Protein AF-A0A379UQ55-F1 (afdb_monomer)

Radius of gyration: 21.62 Å; Cα contacts (8 Å, |Δi|>4): 223; chains: 1; bounding box: 55×28×56 Å

Nearest PDB structures (foldseek):
  8po6-assembly1_A  TM=9.048E-01  e=8.540E-20  Escherichia coli K-12
  6zww-assembly2_C  TM=9.070E-01  e=7.073E-20  Escherichia coli
  6zww-assembly3_E  TM=9.082E-01  e=1.815E-19  Escherichia coli
  6zww-assembly4_G  TM=9.175E-01  e=3.856E-19  Escherichia coli
  6zww-assembly1_A  TM=9.196E-01  e=4.373E-19  Escherichia coli

Structure (mmCIF, N/CA/C/O backbone):
data_AF-A0A379UQ55-F1
#
_entry.id   AF-A0A379UQ55-F1
#
loop_
_atom_site.group_PDB
_atom_site.id
_atom_site.type_symbol
_atom_site.label_atom_id
_atom_site.label_alt_id
_atom_site.label_comp_id
_atom_site.label_asym_id
_atom_site.label_entity_id
_atom_site.label_seq_id
_atom_site.pdbx_PDB_ins_code
_atom_site.Cartn_x
_atom_site.Cartn_y
_atom_site.Cartn_z
_atom_site.occupancy
_atom_site.B_iso_or_equiv
_atom_site.auth_seq_id
_atom_site.auth_comp_id
_atom_site.auth_asym_id
_atom_site.auth_atom_id
_atom_site.pdbx_PDB_model_num
ATOM 1 N N . MET A 1 1 ? 4.746 2.603 -10.588 1.00 82.81 1 MET A N 1
ATOM 2 C CA . MET A 1 1 ? 3.707 3.642 -10.755 1.00 82.81 1 MET A CA 1
ATOM 3 C C . MET A 1 1 ? 4.287 4.799 -11.550 1.00 82.81 1 MET A C 1
ATOM 5 O O . MET A 1 1 ? 5.374 5.247 -11.205 1.00 82.81 1 MET A O 1
ATOM 9 N N . LYS A 1 2 ? 3.623 5.221 -12.628 1.00 86.25 2 LYS A N 1
ATOM 10 C CA . LYS A 1 2 ? 4.070 6.346 -13.457 1.00 86.25 2 LYS A CA 1
ATOM 11 C C . LYS A 1 2 ? 3.927 7.658 -12.684 1.00 86.25 2 LYS A C 1
ATOM 13 O O . LYS A 1 2 ? 2.904 7.868 -12.032 1.00 86.25 2 LYS A O 1
ATOM 18 N N . ASP A 1 3 ? 4.941 8.505 -12.769 1.00 86.06 3 ASP A N 1
ATOM 19 C CA . ASP A 1 3 ? 4.892 9.885 -12.301 1.00 86.06 3 ASP A CA 1
ATOM 20 C C . ASP A 1 3 ? 3.930 10.704 -13.188 1.00 86.06 3 ASP A C 1
ATOM 22 O O . ASP A 1 3 ? 3.811 10.445 -14.389 1.00 86.06 3 ASP A O 1
ATOM 26 N N . ALA A 1 4 ? 3.197 11.651 -12.602 1.00 78.25 4 ALA A N 1
ATOM 27 C CA . ALA A 1 4 ? 2.201 12.436 -13.335 1.00 78.25 4 ALA A CA 1
ATOM 28 C C . ALA A 1 4 ? 2.869 13.420 -14.308 1.00 78.25 4 ALA A C 1
ATOM 30 O O . ALA A 1 4 ? 2.388 13.602 -15.427 1.00 78.25 4 ALA A O 1
ATOM 31 N N . ASP A 1 5 ? 4.022 13.962 -13.911 1.00 74.75 5 ASP A N 1
ATOM 32 C CA . ASP A 1 5 ? 4.679 15.072 -14.607 1.00 74.75 5 ASP A CA 1
ATOM 33 C C . ASP A 1 5 ? 5.846 14.615 -15.496 1.00 74.75 5 ASP A C 1
ATOM 35 O O . ASP A 1 5 ? 6.442 15.408 -16.227 1.00 74.75 5 ASP A O 1
ATOM 39 N N . LYS A 1 6 ? 6.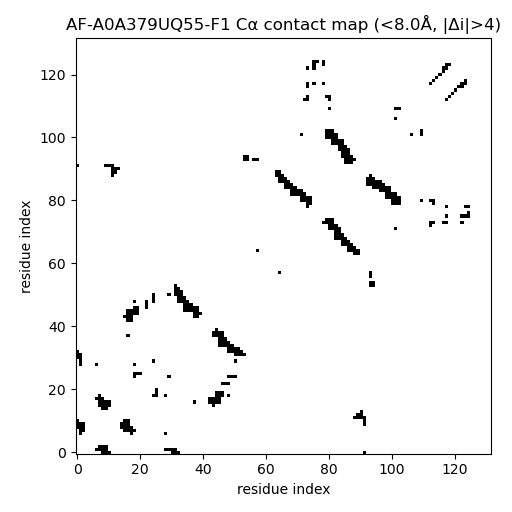204 13.324 -15.445 1.00 76.25 6 LYS A N 1
ATOM 40 C CA . LYS A 1 6 ? 7.380 12.767 -16.130 1.00 76.25 6 LYS A CA 1
ATOM 41 C C . LYS A 1 6 ? 7.060 11.457 -16.843 1.00 76.25 6 LYS A C 1
ATOM 43 O O . LYS A 1 6 ? 6.194 10.685 -16.444 1.00 76.25 6 LYS A O 1
ATOM 48 N N . GLN A 1 7 ? 7.832 11.142 -17.884 1.00 81.25 7 GLN A N 1
ATOM 49 C CA . GLN A 1 7 ? 7.843 9.808 -18.511 1.00 81.25 7 GLN A CA 1
ATOM 50 C C . GLN A 1 7 ? 8.677 8.807 -17.690 1.00 81.25 7 GLN A C 1
ATOM 52 O O . GLN A 1 7 ? 9.456 8.029 -18.232 1.00 81.25 7 GLN A O 1
ATOM 57 N N . GLU A 1 8 ? 8.534 8.858 -16.369 1.00 91.62 8 GLU A N 1
ATOM 58 C CA . GLU A 1 8 ? 9.323 8.100 -15.406 1.00 91.62 8 GLU A CA 1
ATOM 59 C C . GLU A 1 8 ? 8.400 7.324 -14.467 1.00 91.62 8 GLU A C 1
ATOM 61 O O . GLU A 1 8 ? 7.274 7.730 -14.179 1.00 91.62 8 GLU A O 1
ATOM 66 N N . TYR A 1 9 ? 8.876 6.179 -14.003 1.00 95.56 9 TYR A N 1
ATOM 67 C CA . TYR A 1 9 ? 8.188 5.289 -13.089 1.00 95.56 9 TYR A CA 1
ATOM 68 C C . TYR A 1 9 ? 8.942 5.213 -11.773 1.00 95.56 9 TYR A C 1
ATOM 70 O O . TYR A 1 9 ? 10.161 5.067 -11.754 1.00 95.56 9 TYR A O 1
ATOM 78 N N . THR A 1 10 ? 8.191 5.208 -10.677 1.00 95.50 10 THR A N 1
ATOM 79 C CA . THR A 1 10 ? 8.676 4.750 -9.376 1.00 95.50 10 THR A CA 1
ATOM 80 C C . THR A 1 10 ? 8.392 3.256 -9.246 1.00 95.50 10 THR A C 1
ATOM 82 O O . THR A 1 10 ? 7.236 2.818 -9.337 1.00 95.50 10 THR A O 1
ATOM 85 N N . GLY A 1 11 ? 9.453 2.475 -9.083 1.00 93.75 11 GLY A N 1
ATOM 86 C CA . GLY A 1 11 ? 9.453 1.035 -8.860 1.00 93.75 11 GLY A CA 1
ATOM 87 C C . GLY A 1 11 ? 9.676 0.658 -7.396 1.00 93.75 11 GLY A C 1
ATOM 88 O O . GLY A 1 11 ? 9.682 1.504 -6.500 1.00 93.75 11 GLY A O 1
ATOM 89 N N . ALA A 1 12 ? 9.865 -0.640 -7.161 1.00 91.88 12 ALA A N 1
ATOM 90 C CA . ALA A 1 12 ? 10.216 -1.167 -5.848 1.00 91.88 12 ALA A CA 1
ATOM 91 C C . ALA A 1 12 ? 11.483 -0.487 -5.302 1.00 91.88 12 ALA A C 1
ATOM 93 O O . ALA A 1 12 ? 12.404 -0.183 -6.061 1.00 91.88 12 ALA A O 1
ATOM 94 N N . ARG A 1 13 ? 11.533 -0.269 -3.980 1.00 87.56 13 ARG A N 1
ATOM 95 C CA . ARG A 1 13 ? 12.688 0.350 -3.298 1.00 87.56 13 ARG A CA 1
ATOM 96 C C . ARG A 1 13 ? 13.052 1.737 -3.859 1.00 87.56 13 ARG A C 1
ATOM 98 O O . ARG A 1 13 ? 14.221 2.100 -3.889 1.00 87.56 13 ARG A O 1
ATOM 105 N N . ASN A 1 14 ? 12.050 2.502 -4.298 1.00 89.44 14 ASN A N 1
ATOM 106 C CA . ASN A 1 14 ? 12.196 3.844 -4.877 1.00 89.44 14 ASN A CA 1
ATOM 107 C C . ASN A 1 14 ? 13.040 3.918 -6.164 1.00 89.44 14 ASN A C 1
ATOM 109 O O . ASN A 1 14 ? 13.486 5.005 -6.530 1.00 89.44 14 ASN A O 1
ATOM 113 N N . ALA A 1 15 ? 13.229 2.806 -6.883 1.00 93.25 15 ALA A N 1
ATOM 114 C CA . ALA A 1 15 ? 13.902 2.832 -8.180 1.00 93.25 15 ALA A CA 1
ATOM 115 C C . ALA A 1 15 ? 13.156 3.755 -9.158 1.00 93.25 15 ALA A C 1
ATOM 117 O O . ALA A 1 15 ? 11.934 3.665 -9.290 1.00 93.25 15 ALA A O 1
ATOM 118 N N . ARG A 1 16 ? 13.885 4.625 -9.856 1.00 95.12 16 ARG A N 1
ATOM 119 C CA . ARG A 1 16 ? 13.343 5.541 -10.866 1.00 95.12 16 ARG A CA 1
ATOM 120 C C . ARG A 1 16 ? 13.771 5.062 -12.249 1.00 95.12 16 ARG A C 1
ATOM 122 O O . ARG A 1 16 ? 14.964 4.957 -12.508 1.00 95.12 16 ARG A O 1
ATOM 129 N N . PHE A 1 17 ? 12.819 4.700 -13.106 1.00 95.69 17 PHE A N 1
ATOM 130 C CA . PHE A 1 17 ? 13.120 4.116 -14.418 1.00 95.69 17 PHE A CA 1
ATOM 131 C C . PHE A 1 17 ? 12.159 4.590 -15.507 1.00 95.69 17 PHE A C 1
ATOM 133 O O . PHE A 1 17 ? 11.037 5.007 -15.238 1.00 95.69 17 PHE A O 1
ATOM 140 N N . SER A 1 18 ? 12.578 4.491 -16.765 1.00 95.75 18 SER A N 1
ATOM 141 C CA . SER A 1 18 ? 11.713 4.696 -17.936 1.00 95.75 18 SER A CA 1
ATOM 142 C C . SER A 1 18 ? 11.450 3.364 -18.644 1.00 95.75 18 SER A C 1
ATOM 144 O O . SER A 1 18 ? 12.279 2.457 -18.587 1.00 95.75 18 SER A O 1
ATOM 146 N N . ILE A 1 19 ? 10.314 3.216 -19.332 1.00 95.75 19 ILE A N 1
ATOM 147 C CA . ILE A 1 19 ? 10.082 2.038 -20.188 1.00 95.75 19 ILE A CA 1
ATOM 148 C C . ILE A 1 19 ? 11.049 2.096 -21.377 1.00 95.75 19 ILE A C 1
ATOM 150 O O . ILE A 1 19 ? 11.213 3.152 -21.982 1.00 95.75 19 ILE A O 1
ATOM 154 N N . PHE A 1 20 ? 11.680 0.971 -21.719 1.00 95.19 20 PHE A N 1
ATOM 155 C CA . PHE A 1 20 ? 12.599 0.889 -22.856 1.00 95.19 20 PHE A CA 1
ATOM 156 C C . PHE A 1 20 ? 11.933 1.333 -24.180 1.00 95.19 20 PHE A C 1
ATOM 158 O O . PHE A 1 20 ? 10.818 0.879 -24.456 1.00 95.19 20 PHE A O 1
ATOM 165 N N . PRO A 1 21 ? 12.592 2.144 -25.040 1.00 93.88 21 P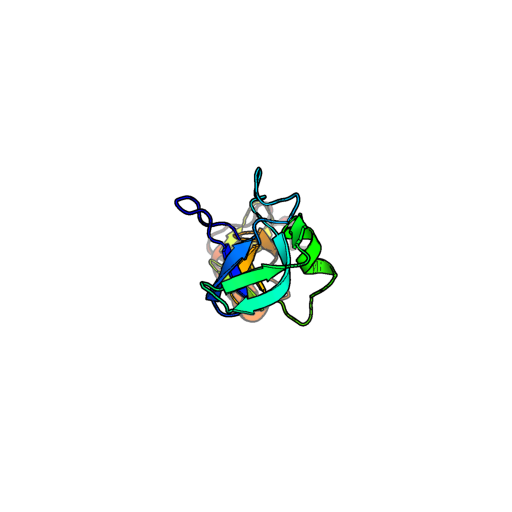RO A N 1
ATOM 166 C CA . PRO A 1 21 ? 11.975 2.689 -26.257 1.00 93.88 21 PRO A CA 1
ATOM 167 C C . PRO A 1 21 ? 11.456 1.645 -27.252 1.00 93.88 21 PRO A C 1
ATOM 169 O O . PRO A 1 21 ? 10.488 1.902 -27.962 1.00 93.88 21 PRO A O 1
ATOM 172 N N . GLY A 1 22 ? 12.067 0.455 -27.282 1.00 94.50 22 GLY A N 1
ATOM 173 C CA . GLY A 1 22 ? 11.617 -0.666 -28.116 1.00 94.50 22 GLY A CA 1
ATOM 174 C C . GLY A 1 22 ? 10.380 -1.407 -27.589 1.00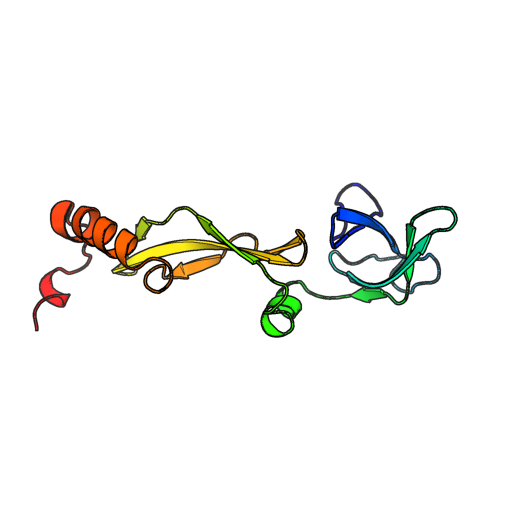 94.50 22 GLY A C 1
ATOM 175 O O . GLY A 1 22 ? 9.909 -2.333 -28.237 1.00 94.50 22 GLY A O 1
ATOM 176 N N . SER A 1 23 ? 9.853 -1.044 -26.416 1.00 95.31 23 SER A N 1
ATOM 177 C CA . SER A 1 23 ? 8.629 -1.637 -25.872 1.00 95.31 23 SER A CA 1
ATOM 178 C C . SER A 1 23 ? 7.383 -1.105 -26.580 1.00 95.31 23 SER A C 1
ATOM 180 O O . SER A 1 23 ? 7.248 0.099 -26.807 1.00 95.31 23 SER A O 1
ATOM 182 N N . GLY A 1 24 ? 6.394 -1.974 -26.810 1.00 94.75 24 GLY A N 1
ATOM 183 C CA . GLY A 1 24 ? 5.069 -1.561 -27.287 1.00 94.75 24 GLY A CA 1
ATOM 184 C C . GLY A 1 24 ? 4.341 -0.597 -26.336 1.00 94.75 24 GLY A C 1
ATOM 185 O O . GLY A 1 24 ? 3.471 0.156 -26.768 1.00 94.75 24 GLY A O 1
ATOM 186 N N . LEU A 1 25 ? 4.732 -0.558 -25.057 1.00 94.25 25 LEU A N 1
ATOM 187 C CA . LEU A 1 25 ? 4.166 0.349 -24.054 1.00 94.25 25 LEU A CA 1
ATOM 188 C C . LEU A 1 25 ? 4.801 1.749 -24.069 1.00 94.25 25 LEU A C 1
ATOM 190 O O . LEU A 1 25 ? 4.298 2.644 -23.397 1.00 94.25 25 LEU A O 1
ATOM 194 N N . PHE A 1 26 ? 5.879 1.975 -24.828 1.00 93.25 26 PHE A N 1
ATOM 195 C CA . PHE A 1 26 ? 6.633 3.232 -24.777 1.00 93.25 26 PHE A CA 1
ATOM 196 C C . PHE A 1 26 ? 5.821 4.450 -25.238 1.00 93.25 26 PHE A C 1
ATOM 198 O O . PHE A 1 26 ? 5.873 5.507 -24.616 1.00 93.25 26 PHE A O 1
ATOM 205 N N . LYS A 1 27 ? 5.033 4.306 -26.313 1.00 90.81 27 LYS A N 1
ATOM 206 C CA . LYS A 1 27 ? 4.232 5.411 -26.876 1.00 90.81 27 LYS A CA 1
ATOM 207 C C . LYS A 1 27 ? 3.017 5.770 -26.017 1.00 90.81 27 LYS A C 1
ATOM 209 O O . LYS A 1 27 ? 2.605 6.926 -25.990 1.00 90.81 27 LYS A O 1
ATOM 214 N N . LYS A 1 28 ? 2.420 4.778 -25.352 1.00 91.69 28 LYS A N 1
ATOM 215 C CA . LYS A 1 28 ? 1.237 4.929 -24.489 1.00 91.69 28 LYS A CA 1
ATOM 216 C C . LYS A 1 28 ? 1.489 4.234 -23.144 1.00 91.69 28 LYS A C 1
ATOM 218 O O . LYS A 1 28 ? 0.934 3.162 -22.897 1.00 91.69 28 LYS A O 1
ATOM 223 N N . PRO A 1 29 ? 2.348 4.822 -22.294 1.00 92.25 29 PRO A N 1
ATOM 224 C CA . PRO A 1 29 ? 2.761 4.206 -21.042 1.00 92.25 29 PRO A CA 1
ATOM 225 C C . PRO A 1 29 ? 1.584 4.116 -20.058 1.00 92.25 29 PRO A C 1
ATOM 227 O O . PRO A 1 29 ? 0.948 5.140 -19.785 1.00 92.25 29 PRO A O 1
ATOM 230 N N . PRO A 1 30 ? 1.281 2.927 -19.503 1.00 94.50 30 PRO A N 1
ATOM 231 C CA . PRO A 1 30 ? 0.202 2.763 -18.534 1.00 94.50 30 PRO A CA 1
ATOM 232 C C . PRO A 1 30 ? 0.569 3.383 -17.180 1.00 94.50 30 PRO A C 1
ATOM 234 O O . PRO A 1 30 ? 1.745 3.551 -16.852 1.00 94.50 30 PRO A O 1
ATOM 237 N N . LYS A 1 31 ? -0.436 3.662 -16.342 1.00 94.06 31 LYS A N 1
ATOM 238 C CA . LYS A 1 31 ? -0.224 4.165 -14.971 1.00 94.06 31 LYS A CA 1
ATOM 239 C C . LYS A 1 31 ? 0.562 3.170 -14.106 1.00 94.06 31 LYS A C 1
ATOM 241 O O . LYS A 1 31 ? 1.432 3.566 -13.326 1.00 94.06 31 LYS A O 1
ATOM 246 N N . TRP A 1 32 ? 0.284 1.881 -14.277 1.00 95.25 32 TRP A N 1
ATOM 247 C CA . TRP A 1 32 ? 0.965 0.783 -13.606 1.00 95.25 32 TRP A CA 1
ATOM 248 C C . TRP A 1 32 ? 1.553 -0.189 -14.623 1.00 95.25 32 TRP A C 1
ATOM 250 O O . TRP A 1 32 ? 0.945 -0.514 -15.641 1.00 95.25 32 TRP A O 1
ATOM 260 N N . THR A 1 33 ? 2.776 -0.623 -14.344 1.00 95.94 33 THR A N 1
ATOM 261 C CA . THR A 1 33 ? 3.505 -1.586 -15.162 1.00 95.94 33 THR A CA 1
ATOM 262 C C . THR A 1 33 ? 4.330 -2.465 -14.239 1.00 95.94 33 THR A C 1
ATOM 264 O O . THR A 1 33 ? 4.850 -1.986 -13.227 1.00 95.94 33 THR A O 1
ATOM 267 N N . MET A 1 34 ? 4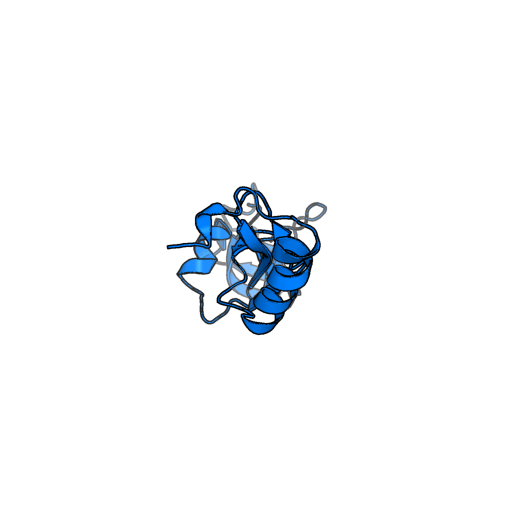.463 -3.731 -14.607 1.00 95.69 34 MET A N 1
ATOM 268 C CA . MET A 1 34 ? 5.517 -4.614 -14.124 1.00 95.69 34 MET A CA 1
ATOM 269 C C . MET A 1 34 ? 6.612 -4.670 -15.191 1.00 95.69 34 MET A C 1
ATOM 271 O O . MET A 1 34 ? 6.319 -4.535 -16.381 1.00 95.69 34 MET A O 1
ATOM 275 N N . VAL A 1 35 ? 7.864 -4.791 -14.761 1.00 96.62 35 VAL A N 1
ATOM 276 C CA . VAL A 1 35 ? 9.028 -5.004 -15.627 1.00 96.62 35 VAL A CA 1
ATOM 277 C C . VAL A 1 35 ? 9.810 -6.183 -15.071 1.00 96.62 35 VAL A C 1
ATOM 279 O O . VAL A 1 35 ? 9.948 -6.292 -13.852 1.00 96.62 35 VAL A O 1
ATOM 282 N N . ALA A 1 36 ? 10.293 -7.065 -15.944 1.00 96.25 36 ALA A N 1
ATOM 283 C CA . ALA A 1 36 ? 11.055 -8.233 -15.502 1.00 96.25 36 ALA A CA 1
ATOM 284 C C . ALA A 1 36 ? 12.495 -7.868 -15.115 1.00 96.25 36 ALA A C 1
ATOM 286 O O . ALA A 1 36 ? 13.082 -8.506 -14.246 1.00 96.25 36 ALA A O 1
ATOM 287 N N . GLU A 1 37 ? 13.058 -6.832 -15.742 1.00 95.38 37 GLU A N 1
ATOM 288 C CA . GLU A 1 37 ? 14.433 -6.402 -15.501 1.00 95.38 37 GLU A CA 1
ATOM 289 C C . GLU A 1 37 ? 14.585 -4.877 -15.568 1.00 95.38 37 GLU A C 1
ATOM 291 O O . GLU A 1 37 ? 13.883 -4.183 -16.314 1.00 95.38 37 GLU A O 1
ATOM 296 N N . LEU A 1 38 ? 15.539 -4.374 -14.781 1.00 96.62 38 LEU A N 1
ATOM 297 C CA . LEU A 1 38 ? 16.031 -3.002 -14.826 1.00 96.62 38 LEU A CA 1
ATOM 298 C C . LEU A 1 38 ? 17.470 -3.037 -15.347 1.00 96.62 38 LEU A C 1
ATOM 300 O O . LEU A 1 38 ? 18.319 -3.697 -14.754 1.00 96.62 38 LEU A O 1
ATOM 304 N N . VAL A 1 39 ? 17.733 -2.339 -16.450 1.00 96.88 39 VAL A N 1
ATOM 305 C CA . VAL A 1 39 ? 19.043 -2.303 -17.113 1.00 96.88 39 VAL A CA 1
ATOM 306 C C . VAL A 1 39 ? 19.535 -0.864 -17.175 1.00 96.88 39 VAL A C 1
ATOM 308 O O . VAL A 1 39 ? 18.841 0.012 -17.693 1.00 96.88 39 VAL A O 1
ATOM 311 N N . GLU A 1 40 ? 20.732 -0.617 -16.651 1.00 96.00 40 GLU A N 1
ATOM 312 C CA . GLU A 1 40 ? 21.357 0.704 -16.642 1.00 96.00 40 GLU A CA 1
ATOM 313 C C . GLU A 1 40 ? 22.311 0.862 -17.831 1.00 96.00 40 GLU A C 1
ATOM 315 O O . GLU A 1 40 ? 23.239 0.076 -18.009 1.00 96.00 40 GLU A O 1
ATOM 320 N N . THR A 1 41 ? 22.056 1.867 -18.673 1.00 93.38 41 THR A N 1
ATOM 321 C CA . THR A 1 41 ? 22.953 2.254 -19.775 1.00 93.38 41 THR A CA 1
ATOM 322 C C . THR A 1 41 ? 23.178 3.765 -19.767 1.00 93.38 41 THR A C 1
ATOM 324 O O . THR A 1 41 ? 24.048 4.258 -19.065 1.00 93.38 41 THR A O 1
ATOM 327 N N . SER A 1 42 ? 22.362 4.525 -20.501 1.00 90.56 42 SER A N 1
ATOM 328 C CA . SER A 1 42 ? 22.311 5.993 -20.443 1.00 90.56 42 SER A CA 1
ATOM 329 C C . SER A 1 42 ? 21.403 6.514 -19.325 1.00 90.56 42 SER A C 1
ATOM 331 O O . SER A 1 42 ? 21.533 7.650 -18.879 1.00 90.56 42 SER A O 1
ATOM 333 N N . ARG A 1 43 ? 20.442 5.687 -18.913 1.00 93.12 43 ARG A N 1
ATOM 334 C CA . ARG A 1 43 ? 19.577 5.825 -17.740 1.00 93.12 43 ARG A CA 1
ATOM 335 C C . ARG A 1 43 ? 19.052 4.439 -17.376 1.00 93.12 43 ARG A C 1
ATOM 337 O O . ARG A 1 43 ? 19.284 3.480 -18.117 1.00 93.12 43 ARG A O 1
ATOM 344 N N . LEU A 1 44 ? 18.318 4.341 -16.274 1.00 96.31 44 LEU A N 1
ATOM 345 C CA . LEU A 1 44 ? 17.690 3.090 -15.868 1.00 96.31 44 LEU A CA 1
ATOM 346 C C . LEU A 1 44 ? 16.459 2.788 -16.738 1.00 96.31 44 LEU A C 1
ATOM 348 O O . LEU A 1 44 ? 15.478 3.542 -16.753 1.00 96.31 44 LEU A O 1
ATOM 352 N N . TRP A 1 45 ? 16.512 1.671 -17.459 1.00 96.19 45 TRP A N 1
ATOM 353 C CA . TRP A 1 45 ? 15.458 1.216 -18.360 1.00 96.19 45 TRP A CA 1
ATOM 354 C C . TRP A 1 45 ? 14.762 -0.028 -17.820 1.00 96.19 45 TRP A C 1
ATOM 356 O O . TRP A 1 45 ? 15.409 -1.019 -17.498 1.00 96.19 45 TRP A O 1
ATOM 366 N N . GLY A 1 46 ? 13.431 -0.007 -17.795 1.00 96.94 46 GLY A N 1
ATOM 367 C CA . GLY A 1 46 ? 12.612 -1.193 -17.567 1.00 96.94 46 GLY A CA 1
ATOM 368 C C . GLY A 1 46 ? 12.359 -1.943 -18.873 1.00 96.94 46 GLY A C 1
ATOM 369 O O . GLY A 1 46 ? 11.796 -1.369 -19.815 1.00 96.94 46 GLY A O 1
ATOM 370 N N . ARG A 1 47 ? 12.757 -3.218 -18.937 1.00 95.94 47 ARG A N 1
ATOM 371 C CA . ARG A 1 47 ? 12.547 -4.094 -20.104 1.00 95.94 47 ARG A CA 1
ATOM 372 C C . ARG A 1 47 ? 11.580 -5.225 -19.764 1.00 95.94 47 ARG A C 1
ATOM 374 O O . ARG A 1 47 ? 11.330 -5.514 -18.596 1.00 95.94 47 ARG A O 1
ATOM 381 N N . ILE A 1 48 ? 11.010 -5.829 -20.812 1.00 96.50 48 ILE A N 1
ATOM 382 C CA . ILE A 1 48 ? 9.970 -6.866 -20.703 1.00 96.50 48 ILE A CA 1
ATOM 383 C C . ILE A 1 48 ? 8.814 -6.338 -19.832 1.00 96.50 48 ILE A C 1
ATOM 385 O O . ILE A 1 48 ? 8.547 -6.813 -18.731 1.00 96.50 48 ILE A O 1
ATOM 389 N N . ALA A 1 49 ? 8.203 -5.248 -20.302 1.00 96.62 49 ALA A N 1
ATOM 390 C CA . ALA A 1 49 ? 7.196 -4.507 -19.556 1.00 96.62 49 ALA A CA 1
ATOM 391 C C . ALA A 1 49 ? 5.780 -5.001 -19.881 1.00 96.62 49 ALA A C 1
ATOM 393 O O . ALA A 1 49 ? 5.432 -5.146 -21.053 1.00 96.62 49 ALA A O 1
ATOM 394 N N . ALA A 1 50 ? 4.952 -5.176 -18.853 1.00 96.94 50 ALA A N 1
ATOM 395 C CA . ALA A 1 50 ? 3.540 -5.521 -18.978 1.00 96.94 50 ALA A CA 1
ATOM 396 C C . ALA A 1 50 ? 2.667 -4.542 -18.185 1.00 96.94 50 ALA A C 1
ATOM 398 O O . ALA A 1 50 ? 2.989 -4.186 -17.048 1.00 96.94 50 ALA A O 1
ATOM 399 N N . ARG A 1 51 ? 1.537 -4.131 -18.774 1.00 96.62 51 ARG A N 1
ATOM 400 C CA . ARG A 1 51 ? 0.503 -3.380 -18.053 1.00 96.62 51 ARG A CA 1
ATOM 401 C C . ARG A 1 51 ? -0.081 -4.268 -16.958 1.00 96.62 51 ARG A C 1
ATOM 403 O O . ARG A 1 51 ? -0.414 -5.419 -17.220 1.00 96.62 51 ARG A O 1
ATOM 410 N N . ILE A 1 52 ? -0.251 -3.697 -15.772 1.00 96.06 52 ILE A N 1
ATOM 411 C CA . ILE A 1 52 ? -0.962 -4.334 -14.662 1.00 96.06 52 ILE A CA 1
ATOM 412 C C . ILE A 1 52 ? -1.931 -3.339 -14.031 1.00 96.06 52 ILE A C 1
ATOM 414 O O . ILE A 1 52 ? -1.743 -2.131 -14.184 1.00 96.06 52 ILE A O 1
ATOM 418 N N . GLU A 1 53 ? -2.904 -3.848 -13.286 1.00 94.50 53 GLU A N 1
ATOM 419 C CA . GLU A 1 53 ? -3.674 -3.057 -12.327 1.00 94.50 53 GLU A CA 1
ATOM 420 C C . GLU A 1 53 ? -3.213 -3.398 -10.890 1.00 94.50 53 GLU A C 1
ATOM 422 O O . GLU A 1 53 ? -2.826 -4.542 -10.622 1.00 94.50 53 GLU A O 1
ATOM 427 N N . PRO A 1 54 ? -3.154 -2.418 -9.967 1.00 92.44 54 PRO A N 1
ATOM 428 C CA . PRO A 1 54 ? -2.578 -2.607 -8.631 1.00 92.44 54 PRO A CA 1
ATOM 429 C C . PRO A 1 54 ? -3.315 -3.655 -7.784 1.00 92.44 54 PRO A C 1
ATOM 431 O O . PRO A 1 54 ? -2.680 -4.356 -6.996 1.00 92.44 54 PRO A O 1
ATOM 434 N N . GLU A 1 55 ? -4.625 -3.812 -7.967 1.00 92.19 55 GLU A N 1
ATOM 435 C CA . GLU A 1 55 ? -5.455 -4.790 -7.260 1.00 92.19 55 GLU A CA 1
ATOM 436 C C . GLU A 1 55 ? -5.066 -6.244 -7.560 1.00 92.19 55 GLU A C 1
ATOM 438 O O . GLU A 1 55 ? -5.305 -7.124 -6.735 1.00 92.19 55 GLU A O 1
ATOM 443 N N . TRP A 1 56 ? -4.405 -6.513 -8.692 1.00 94.94 56 TRP A N 1
ATOM 444 C CA . TRP A 1 56 ? -3.927 -7.859 -9.026 1.00 94.94 56 TRP A CA 1
ATOM 445 C C . TRP A 1 56 ? -2.776 -8.305 -8.119 1.00 94.94 56 TRP A C 1
ATOM 447 O O . TRP A 1 56 ? -2.533 -9.500 -7.980 1.00 94.94 56 TRP A O 1
ATOM 457 N N . VAL A 1 57 ? -2.064 -7.357 -7.499 1.00 94.25 57 VAL A N 1
ATOM 458 C CA . VAL A 1 57 ? -0.868 -7.631 -6.691 1.00 94.25 57 VAL A CA 1
ATOM 459 C C . VAL A 1 57 ? -1.227 -8.192 -5.317 1.00 94.25 57 VAL A C 1
ATOM 461 O O . VAL A 1 57 ? -0.571 -9.119 -4.847 1.00 94.25 57 VAL A O 1
ATOM 464 N N . GLU A 1 58 ? -2.260 -7.651 -4.668 1.00 93.00 58 GLU A N 1
ATOM 465 C CA . GLU A 1 58 ? -2.636 -8.029 -3.300 1.00 93.00 58 GLU A CA 1
ATOM 466 C C . GLU A 1 58 ? -2.872 -9.546 -3.114 1.00 93.00 58 GLU A C 1
ATOM 468 O O . GLU A 1 58 ? -2.275 -10.112 -2.193 1.00 93.00 58 GLU A O 1
ATOM 473 N N . PRO A 1 59 ? -3.652 -10.247 -3.966 1.00 95.19 59 PRO A N 1
ATOM 474 C CA . PRO A 1 59 ? -3.910 -11.674 -3.773 1.00 95.19 59 PRO A CA 1
ATOM 475 C C . PRO A 1 59 ? -2.688 -12.567 -4.033 1.00 95.19 59 PRO A C 1
ATOM 477 O O . PRO A 1 59 ? -2.567 -13.606 -3.388 1.00 95.19 59 PRO A O 1
ATOM 480 N N . VAL A 1 60 ? -1.778 -12.180 -4.937 1.00 94.81 60 VAL A N 1
ATOM 481 C CA . VAL A 1 60 ? -0.646 -13.029 -5.371 1.00 94.81 60 VAL A CA 1
ATOM 482 C C . VAL A 1 60 ? 0.654 -12.762 -4.607 1.00 94.81 60 VAL A C 1
ATOM 484 O O . VAL A 1 60 ? 1.532 -13.620 -4.559 1.00 94.81 60 VAL A O 1
ATOM 487 N N . ALA A 1 61 ? 0.790 -11.587 -3.989 1.00 93.62 61 ALA A N 1
ATOM 488 C CA . ALA A 1 61 ? 2.018 -11.140 -3.333 1.00 93.62 61 ALA A CA 1
ATOM 489 C C . ALA A 1 61 ? 1.823 -10.863 -1.833 1.00 93.62 61 ALA A C 1
ATOM 491 O O . ALA A 1 61 ? 2.464 -9.974 -1.273 1.00 93.62 61 ALA A O 1
ATOM 492 N N . GLN A 1 62 ? 0.963 -11.636 -1.159 1.00 94.25 62 GLN A N 1
ATOM 493 C CA . GLN A 1 62 ? 0.626 -11.436 0.260 1.00 94.25 62 GLN A CA 1
ATOM 494 C C . GLN A 1 62 ? 1.845 -11.407 1.202 1.00 94.25 62 GLN A C 1
ATOM 496 O O . GLN A 1 62 ? 1.825 -10.729 2.224 1.00 94.25 62 GLN A O 1
ATOM 501 N N . HIS A 1 63 ? 2.918 -12.110 0.842 1.00 95.31 63 HIS A N 1
ATOM 502 C CA . HIS A 1 63 ? 4.176 -12.162 1.592 1.00 95.31 63 HIS A CA 1
ATOM 503 C C . HIS A 1 63 ? 5.068 -10.919 1.394 1.00 95.31 63 HIS A C 1
A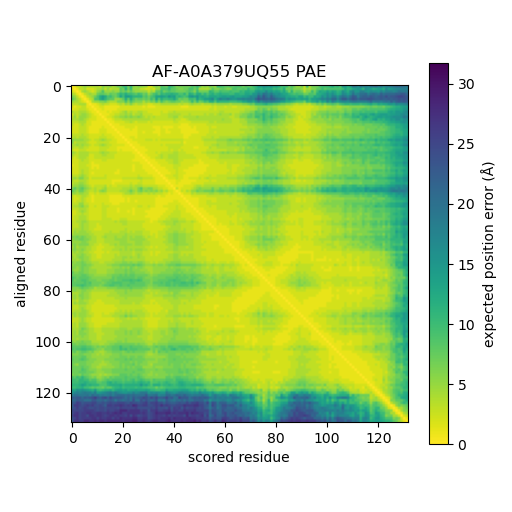TOM 505 O O . HIS A 1 63 ? 6.037 -10.735 2.126 1.00 95.31 63 HIS A O 1
ATOM 511 N N . LEU A 1 64 ? 4.766 -10.068 0.407 1.00 94.94 64 LEU A N 1
ATOM 512 C CA . LEU A 1 64 ? 5.530 -8.856 0.078 1.00 94.94 64 LEU A CA 1
ATOM 513 C C . LEU A 1 64 ? 4.814 -7.570 0.490 1.00 94.94 64 LEU A C 1
ATOM 515 O O . LEU A 1 64 ? 5.436 -6.502 0.537 1.00 94.94 64 LEU A O 1
ATOM 519 N N . ILE A 1 65 ? 3.509 -7.651 0.744 1.00 95.81 65 ILE A N 1
ATOM 520 C CA . ILE A 1 65 ? 2.712 -6.491 1.119 1.00 95.81 65 ILE A CA 1
ATOM 521 C C . ILE A 1 65 ? 2.898 -6.139 2.594 1.00 95.81 65 ILE A C 1
ATOM 523 O O . ILE A 1 65 ? 3.060 -6.996 3.460 1.00 95.81 65 ILE A O 1
ATOM 527 N N . LYS A 1 66 ? 2.824 -4.845 2.884 1.00 95.94 66 LYS A N 1
ATOM 528 C CA . LYS A 1 66 ? 2.753 -4.296 4.237 1.00 95.94 66 LYS A CA 1
ATOM 529 C C . LYS A 1 66 ? 1.430 -3.570 4.407 1.00 95.94 66 LYS A C 1
ATOM 531 O O . LYS A 1 66 ? 1.053 -2.777 3.540 1.00 95.94 66 LYS A O 1
ATOM 536 N N . ARG A 1 67 ? 0.767 -3.829 5.532 1.00 96.62 67 ARG A N 1
ATOM 537 C CA . ARG A 1 67 ? -0.490 -3.196 5.936 1.00 96.62 67 ARG A CA 1
ATOM 538 C C . ARG A 1 67 ? -0.218 -2.183 7.036 1.00 96.62 67 ARG A C 1
ATOM 540 O O . ARG A 1 67 ? 0.580 -2.447 7.933 1.00 96.62 67 ARG A O 1
ATOM 547 N N . SER A 1 68 ? -0.881 -1.044 6.961 1.00 96.81 68 SER A N 1
ATOM 548 C CA . SER A 1 68 ? -0.912 -0.044 8.024 1.00 96.81 68 SER A CA 1
ATOM 549 C C . SER A 1 68 ? -2.343 0.423 8.212 1.00 96.81 68 SER A C 1
ATOM 551 O O . SER A 1 68 ? -3.049 0.612 7.221 1.00 96.81 68 SER A O 1
ATOM 553 N N . TYR A 1 69 ? -2.737 0.646 9.459 1.00 97.69 69 TYR A N 1
ATOM 554 C CA . TYR A 1 69 ? -4.082 1.071 9.813 1.00 97.69 69 TYR A CA 1
ATOM 555 C C . TYR A 1 69 ? -4.034 2.444 10.477 1.00 97.69 69 TYR A C 1
ATOM 557 O O . TYR A 1 69 ? -3.108 2.737 11.233 1.00 97.69 69 TYR A O 1
ATOM 565 N N . SER A 1 70 ? -5.019 3.282 10.183 1.00 97.06 70 SER A N 1
ATOM 566 C CA . SER A 1 70 ? -5.161 4.618 10.752 1.00 97.06 70 SER A CA 1
ATOM 567 C C . SER A 1 70 ? -6.610 4.900 11.124 1.00 97.06 70 SER A C 1
ATOM 569 O O . SER A 1 70 ? -7.528 4.248 10.626 1.00 97.06 70 SER A O 1
ATOM 571 N N . GLU A 1 71 ? -6.798 5.898 11.988 1.00 95.69 71 GLU A N 1
ATOM 572 C CA . GLU A 1 71 ? -8.117 6.427 12.362 1.00 95.69 71 GLU A CA 1
ATOM 573 C C . GLU A 1 71 ? -9.099 5.353 12.882 1.00 95.69 71 GLU A C 1
ATOM 575 O O . GLU A 1 71 ? -10.228 5.277 12.393 1.00 95.69 71 GLU A O 1
ATOM 580 N N . PRO A 1 72 ? -8.712 4.496 13.850 1.00 97.06 72 PRO A N 1
ATOM 581 C CA . PRO A 1 72 ? -9.664 3.578 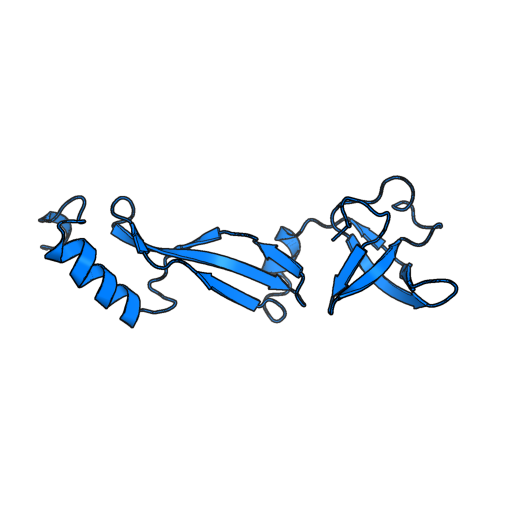14.464 1.00 97.06 72 PRO A CA 1
ATOM 582 C C . PRO A 1 72 ? -10.756 4.376 15.192 1.00 97.06 72 PRO A C 1
ATOM 584 O O . PRO A 1 72 ? -10.459 5.182 16.073 1.00 97.06 72 PRO A O 1
ATOM 587 N N . HIS A 1 73 ? -12.018 4.163 14.823 1.00 94.81 73 HIS A N 1
ATOM 588 C CA . HIS A 1 73 ? -13.157 4.887 15.386 1.00 94.81 73 HIS A CA 1
ATOM 589 C C . HIS A 1 73 ? -14.404 4.008 15.476 1.00 94.81 73 HIS A C 1
ATOM 591 O O . HIS A 1 73 ? -14.596 3.081 14.689 1.00 94.81 73 HIS A O 1
ATOM 597 N N . TRP A 1 74 ? -15.276 4.309 16.441 1.00 94.38 74 TRP A N 1
ATOM 598 C CA . TRP A 1 74 ? -16.592 3.683 16.518 1.00 94.38 74 TRP A CA 1
ATOM 599 C C . TRP A 1 74 ? -17.488 4.204 15.397 1.00 94.38 74 TRP A C 1
ATOM 601 O O . TRP A 1 74 ? -17.757 5.403 15.314 1.00 94.38 74 TRP A O 1
ATOM 611 N N . GLU A 1 75 ? -18.000 3.307 14.558 1.00 93.75 75 GLU A N 1
ATOM 612 C CA . GLU A 1 75 ? -19.000 3.662 13.564 1.00 93.75 75 GLU A CA 1
ATOM 613 C C . GLU A 1 75 ? -20.374 3.138 13.976 1.00 93.75 75 GLU A C 1
ATOM 615 O O . GLU A 1 75 ? -20.671 1.945 13.875 1.00 93.75 75 GLU A O 1
ATOM 620 N N . ARG A 1 76 ? -21.260 4.059 14.366 1.00 89.19 76 ARG A N 1
ATOM 621 C CA . ARG A 1 76 ? -22.625 3.745 14.815 1.00 89.19 76 ARG A CA 1
ATOM 622 C C . ARG A 1 76 ? -23.431 2.929 13.805 1.00 89.19 76 ARG A C 1
ATOM 624 O O . ARG A 1 76 ? -24.172 2.039 14.211 1.00 89.19 76 ARG A O 1
ATOM 631 N N . ALA A 1 77 ? -23.291 3.224 12.511 1.00 88.62 77 ALA A N 1
ATOM 632 C CA . ALA A 1 77 ? -24.038 2.541 11.455 1.00 88.62 77 ALA A CA 1
ATOM 633 C C . ALA A 1 77 ? -23.640 1.062 11.313 1.00 88.62 77 ALA A C 1
ATOM 635 O O . ALA A 1 77 ? -24.499 0.218 11.077 1.00 88.62 77 ALA A O 1
ATOM 636 N N . GLN A 1 78 ? -22.353 0.748 11.484 1.00 88.38 78 GLN A N 1
ATOM 637 C CA . GLN A 1 78 ? -21.847 -0.628 11.451 1.00 88.38 78 GLN A CA 1
ATOM 638 C C . GLN A 1 78 ? -21.926 -1.314 12.820 1.00 88.38 78 GLN A C 1
ATOM 640 O O . GLN A 1 78 ? -21.910 -2.540 12.893 1.00 88.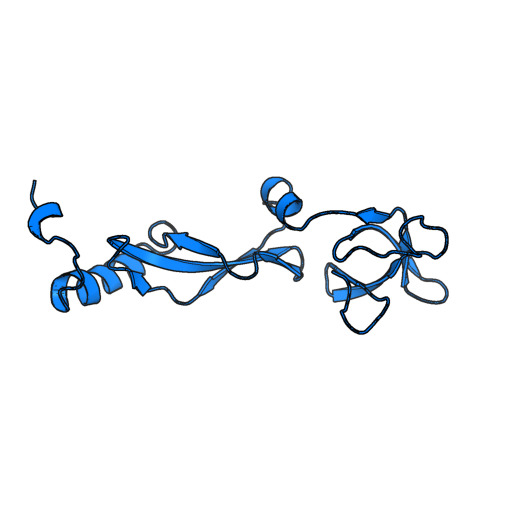38 78 GLN A O 1
ATOM 645 N N . GLY A 1 79 ? -22.016 -0.541 13.908 1.00 90.31 79 GLY A N 1
ATOM 646 C CA . GLY A 1 79 ? -21.964 -1.068 15.270 1.00 90.31 79 GLY A CA 1
ATOM 647 C C . GLY A 1 79 ? -20.623 -1.736 15.578 1.00 90.31 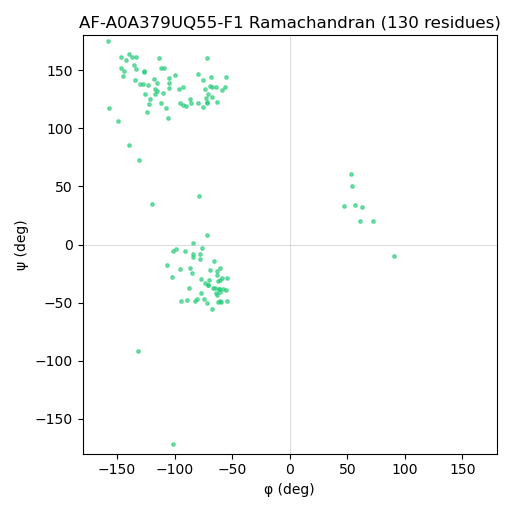79 GLY A C 1
ATOM 648 O O . GLY A 1 79 ? -20.584 -2.724 16.307 1.00 90.31 79 GLY A O 1
ATOM 649 N N . ALA A 1 80 ? -19.541 -1.238 14.980 1.00 93.12 80 ALA A N 1
ATOM 650 C CA . ALA A 1 80 ? -18.205 -1.800 15.102 1.00 93.12 80 ALA A CA 1
ATOM 651 C C . ALA A 1 80 ? -17.148 -0.695 15.058 1.00 93.12 80 ALA A C 1
ATOM 653 O O . ALA A 1 80 ? -17.396 0.414 14.575 1.00 93.12 80 ALA A O 1
ATOM 654 N N . VAL A 1 81 ? -15.949 -1.019 15.541 1.00 96.31 81 VAL A N 1
ATOM 655 C CA . VAL A 1 81 ? -14.780 -0.163 15.345 1.00 96.31 81 VAL A CA 1
ATOM 656 C C . VAL A 1 81 ? -14.237 -0.394 13.944 1.00 96.31 81 VAL A C 1
ATOM 658 O O . VAL A 1 81 ? -13.884 -1.516 13.572 1.00 96.31 81 VAL A O 1
ATOM 661 N N . MET A 1 82 ? -14.188 0.685 13.175 1.00 97.12 82 MET A N 1
ATOM 662 C CA . MET A 1 82 ? -13.708 0.708 11.803 1.00 97.12 82 MET A CA 1
ATOM 663 C C . MET A 1 82 ? -12.400 1.488 11.738 1.00 97.12 82 MET A C 1
ATOM 665 O O . MET A 1 82 ? -12.166 2.390 12.538 1.00 97.12 82 MET A O 1
ATOM 669 N N . ALA A 1 83 ? -11.550 1.144 10.779 1.00 97.81 83 ALA A N 1
ATOM 670 C CA . ALA A 1 83 ? -10.303 1.850 10.520 1.00 97.81 83 ALA A CA 1
ATOM 671 C C . ALA A 1 83 ? -10.063 1.985 9.014 1.00 97.81 83 ALA A C 1
ATOM 673 O O . ALA A 1 83 ? -10.663 1.272 8.202 1.00 97.81 83 ALA A O 1
ATOM 674 N N . THR A 1 84 ? -9.150 2.879 8.652 1.00 98.19 84 THR A N 1
ATOM 675 C CA . THR A 1 84 ? -8.640 3.013 7.289 1.00 98.19 84 THR A CA 1
ATOM 676 C C . THR A 1 84 ? -7.379 2.166 7.141 1.00 98.19 84 THR A C 1
ATOM 678 O O . THR A 1 84 ? -6.392 2.374 7.839 1.00 98.19 84 THR A O 1
ATOM 681 N N . GLU A 1 85 ? -7.391 1.204 6.225 1.00 97.81 85 GLU A N 1
ATOM 682 C CA . GLU A 1 85 ? -6.247 0.380 5.849 1.00 97.81 85 GLU A CA 1
ATOM 683 C C . GLU A 1 85 ? -5.559 0.941 4.602 1.00 97.81 85 GLU A C 1
ATOM 685 O O . GLU A 1 85 ? -6.190 1.224 3.580 1.00 97.81 85 GLU A O 1
ATOM 690 N N . LYS A 1 86 ? -4.234 1.019 4.667 1.00 97.25 86 LYS A N 1
ATOM 691 C CA . LYS A 1 86 ? -3.353 1.256 3.526 1.00 97.25 86 LYS A CA 1
ATOM 692 C C . LYS A 1 86 ? -2.481 0.024 3.309 1.00 97.25 86 LYS A C 1
ATOM 694 O O . LYS A 1 86 ? -1.857 -0.474 4.247 1.00 97.25 86 LYS A O 1
ATOM 699 N N . VAL A 1 87 ? -2.402 -0.435 2.061 1.00 97.06 87 VAL A N 1
ATOM 700 C CA . VAL A 1 87 ? -1.593 -1.595 1.660 1.00 97.06 87 VAL A CA 1
ATOM 701 C C . VAL A 1 87 ? -0.522 -1.145 0.680 1.00 97.06 87 VAL A C 1
ATOM 703 O O . VAL A 1 87 ? -0.798 -0.469 -0.315 1.00 97.06 87 VAL A O 1
ATOM 706 N N . THR A 1 88 ? 0.719 -1.526 0.958 1.00 96.06 88 THR A N 1
ATOM 707 C CA . THR A 1 88 ? 1.880 -1.177 0.135 1.00 96.06 88 THR A CA 1
ATOM 708 C C . THR A 1 88 ? 2.661 -2.420 -0.262 1.00 96.06 88 THR A C 1
ATOM 710 O O . THR A 1 88 ? 2.729 -3.370 0.507 1.00 96.06 88 THR A O 1
ATOM 713 N N . VAL A 1 89 ? 3.296 -2.405 -1.432 1.00 95.06 89 VAL A N 1
ATOM 714 C CA . VAL A 1 89 ? 4.261 -3.420 -1.877 1.00 95.06 89 VAL A CA 1
ATOM 715 C C . VAL A 1 89 ? 5.582 -2.725 -2.190 1.00 95.06 89 VAL A C 1
ATOM 717 O O . VAL A 1 89 ? 5.626 -1.791 -2.987 1.00 95.06 89 VAL A O 1
ATOM 720 N N . TYR A 1 90 ? 6.665 -3.109 -1.512 1.00 92.81 90 TYR A N 1
ATOM 721 C CA . TYR A 1 90 ? 7.982 -2.459 -1.652 1.00 92.81 90 TYR A CA 1
ATOM 722 C C . TYR A 1 90 ? 7.972 -0.914 -1.591 1.00 92.81 90 TYR A C 1
ATOM 724 O O . TYR A 1 90 ? 8.779 -0.259 -2.254 1.00 92.81 90 TYR A O 1
ATOM 732 N N . GLY A 1 91 ? 7.064 -0.337 -0.798 1.00 91.62 91 GLY A N 1
ATOM 733 C CA . GLY A 1 91 ? 6.885 1.113 -0.648 1.00 91.62 91 GLY A CA 1
ATOM 734 C C . GLY A 1 91 ? 5.879 1.750 -1.615 1.00 91.62 91 GLY A C 1
ATOM 735 O O . GLY A 1 91 ? 5.490 2.896 -1.406 1.00 91.62 91 GLY A O 1
ATOM 736 N N . LEU A 1 92 ? 5.396 1.023 -2.626 1.00 93.75 92 LEU A N 1
ATOM 737 C CA . LEU A 1 92 ? 4.368 1.504 -3.548 1.00 93.75 92 LEU A CA 1
ATOM 738 C C . LEU A 1 92 ? 2.965 1.223 -2.986 1.00 93.75 92 LEU A C 1
ATOM 740 O O . LEU A 1 92 ? 2.672 0.065 -2.681 1.00 93.75 92 LEU A O 1
ATOM 744 N N . PRO A 1 93 ? 2.079 2.226 -2.853 1.00 93.88 93 PRO A N 1
ATOM 745 C CA . PRO A 1 93 ? 0.710 1.998 -2.400 1.00 93.88 93 PRO A CA 1
ATOM 746 C C . PRO A 1 93 ? -0.108 1.289 -3.485 1.00 93.88 93 PRO A C 1
ATOM 748 O O . PRO A 1 93 ? -0.252 1.813 -4.588 1.00 93.88 93 PRO A O 1
ATOM 751 N N . ILE A 1 94 ? -0.652 0.115 -3.157 1.00 95.12 94 ILE A N 1
ATOM 752 C CA . ILE A 1 94 ? -1.592 -0.631 -4.017 1.00 95.12 94 ILE A CA 1
ATOM 753 C C . ILE A 1 94 ? -3.039 -0.464 -3.546 1.00 95.12 94 ILE A C 1
ATOM 755 O O . ILE A 1 94 ? -3.949 -0.441 -4.365 1.00 95.12 94 ILE A O 1
ATOM 759 N N . VAL A 1 95 ? -3.239 -0.237 -2.244 1.00 95.62 95 VAL A N 1
ATOM 760 C CA . VAL A 1 95 ? -4.502 0.227 -1.662 1.00 95.62 95 VAL A CA 1
ATOM 761 C C . VAL A 1 95 ? -4.193 1.502 -0.893 1.00 95.62 95 VAL A C 1
ATOM 763 O O . VAL A 1 95 ? -3.433 1.475 0.075 1.00 95.62 95 VAL A O 1
ATOM 766 N N . ALA A 1 96 ? -4.736 2.630 -1.353 1.00 93.19 96 ALA A N 1
ATOM 767 C CA . ALA A 1 96 ? -4.476 3.930 -0.737 1.00 93.19 96 ALA A CA 1
ATOM 768 C C . ALA A 1 96 ? -5.223 4.094 0.593 1.00 93.19 96 ALA A C 1
ATOM 770 O O . ALA A 1 96 ? -4.620 4.511 1.579 1.00 93.19 96 ALA A O 1
ATOM 771 N N . ALA A 1 97 ? -6.512 3.751 0.595 1.00 95.56 97 ALA A N 1
ATOM 772 C CA . ALA A 1 97 ? -7.394 3.788 1.750 1.00 95.56 97 ALA A CA 1
ATOM 773 C C . ALA A 1 97 ? -8.559 2.817 1.515 1.00 95.56 97 ALA A C 1
ATOM 775 O O . ALA A 1 97 ? -9.336 2.988 0.574 1.00 95.56 97 ALA A O 1
ATOM 776 N N . ARG A 1 98 ? -8.671 1.790 2.356 1.00 95.75 98 ARG A N 1
ATOM 777 C CA . ARG A 1 98 ? -9.794 0.849 2.390 1.00 95.75 98 ARG A CA 1
ATOM 778 C C . ARG A 1 98 ? -10.354 0.814 3.796 1.00 95.75 98 ARG A C 1
ATOM 780 O O . ARG A 1 98 ? -9.622 0.605 4.752 1.00 95.75 98 ARG A O 1
ATOM 787 N N . LYS A 1 99 ? -11.663 0.975 3.927 1.00 96.69 99 LYS A N 1
ATOM 788 C CA . LYS A 1 99 ? -12.332 0.816 5.213 1.00 96.69 99 LYS A CA 1
ATOM 789 C C . LYS A 1 99 ? -12.343 -0.656 5.622 1.00 96.69 99 LYS A C 1
ATOM 791 O O . LYS A 1 99 ? -12.763 -1.502 4.833 1.00 96.69 99 LYS A O 1
ATOM 796 N N . VAL A 1 100 ? -11.914 -0.947 6.845 1.00 97.06 100 VAL A N 1
ATOM 797 C CA . VAL A 1 100 ? -11.851 -2.308 7.392 1.00 97.06 100 VAL A CA 1
ATOM 798 C C . VAL A 1 100 ? -12.435 -2.376 8.794 1.00 97.06 100 VAL A C 1
ATOM 800 O O . VAL A 1 100 ? -12.385 -1.408 9.551 1.00 97.06 100 VAL A O 1
ATOM 803 N N . ASN A 1 101 ? -12.980 -3.541 9.141 1.00 96.56 101 ASN A N 1
ATOM 804 C CA . ASN A 1 101 ? -13.354 -3.840 10.515 1.00 96.56 101 ASN A CA 1
ATOM 805 C C . ASN A 1 101 ? -12.079 -4.070 11.336 1.00 96.56 101 ASN A C 1
ATOM 807 O O . ASN A 1 101 ? -11.244 -4.898 10.969 1.00 96.56 101 ASN A O 1
ATOM 811 N N . TYR A 1 102 ? -11.938 -3.334 12.434 1.00 96.56 102 TYR A N 1
ATOM 812 C CA . TYR A 1 102 ? -10.710 -3.301 13.221 1.00 96.56 102 TYR A CA 1
ATOM 813 C C . TYR A 1 102 ? -10.663 -4.344 14.350 1.00 96.56 102 TYR A C 1
ATOM 815 O O . TYR A 1 102 ? -9.625 -4.533 14.983 1.00 96.56 102 TYR A O 1
ATOM 823 N N . SER A 1 103 ? -11.764 -5.073 14.570 1.00 92.62 103 SER A N 1
ATOM 824 C CA . SER A 1 103 ? -11.930 -6.001 15.701 1.00 92.62 103 SER A CA 1
ATOM 825 C C . SER A 1 103 ? -10.881 -7.109 15.778 1.00 92.62 103 SER A C 1
ATOM 827 O O . SER A 1 103 ? -10.441 -7.440 16.872 1.00 92.62 103 SER A O 1
ATOM 829 N N . GLN A 1 104 ? -10.467 -7.669 14.639 1.00 91.75 104 GLN A N 1
ATOM 830 C CA . GLN A 1 104 ? -9.468 -8.747 14.578 1.00 91.75 104 GLN A CA 1
ATOM 831 C C . GLN A 1 104 ? -8.023 -8.227 14.596 1.00 91.75 104 GLN A C 1
ATOM 833 O O . GLN A 1 104 ? -7.090 -9.016 14.702 1.00 91.75 104 GLN A O 1
ATOM 838 N N . ILE A 1 105 ? -7.832 -6.912 14.449 1.00 95.38 105 ILE A N 1
ATOM 839 C CA . ILE A 1 105 ? -6.510 -6.287 14.337 1.00 95.38 105 ILE A CA 1
ATOM 840 C C . ILE A 1 105 ? -6.036 -5.811 15.709 1.00 95.38 105 ILE A C 1
ATOM 842 O O . ILE A 1 105 ? -4.917 -6.122 16.106 1.00 95.38 105 ILE A O 1
ATOM 846 N N . ASP A 1 106 ? -6.894 -5.097 16.442 1.00 95.81 106 ASP A N 1
ATOM 847 C CA . ASP A 1 106 ? -6.628 -4.687 17.823 1.00 95.81 106 ASP A CA 1
ATOM 848 C C . ASP A 1 106 ? -7.902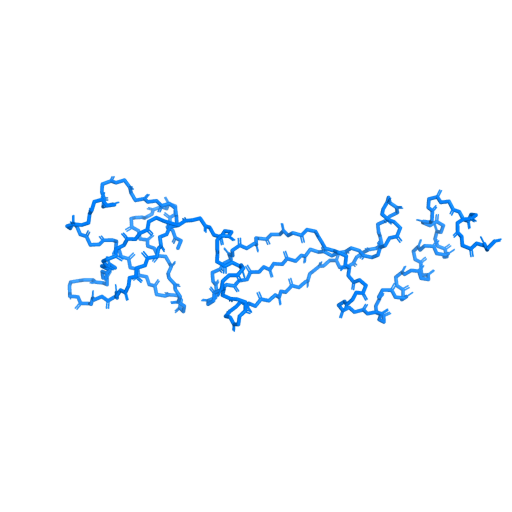 -4.815 18.676 1.00 95.81 106 ASP A C 1
ATOM 850 O O . ASP A 1 106 ? -8.663 -3.852 18.846 1.00 95.81 106 ASP A O 1
ATOM 854 N N . PRO A 1 107 ? -8.164 -6.016 19.220 1.00 95.00 107 PRO A N 1
ATOM 855 C CA . PRO A 1 107 ? -9.337 -6.254 20.054 1.00 95.00 107 PRO A CA 1
ATOM 856 C C . PRO A 1 107 ? -9.375 -5.379 21.316 1.00 95.00 107 PRO A C 1
ATOM 858 O O . PRO A 1 107 ? -10.461 -5.041 21.796 1.00 95.00 107 PRO A O 1
ATOM 861 N N . ALA A 1 108 ? -8.211 -5.011 21.863 1.00 96.50 108 ALA A N 1
ATOM 862 C CA . ALA A 1 108 ? -8.115 -4.244 23.100 1.00 96.50 108 ALA A CA 1
ATOM 863 C C . ALA A 1 108 ? -8.561 -2.794 22.882 1.00 96.50 108 ALA A C 1
ATOM 865 O O . ALA A 1 108 ? -9.457 -2.319 23.587 1.00 96.50 108 ALA A O 1
ATOM 866 N N . LEU A 1 109 ? -8.027 -2.129 21.851 1.00 94.69 109 LEU A N 1
ATOM 867 C CA . LEU A 1 109 ? -8.474 -0.788 21.471 1.00 94.69 109 LEU A CA 1
ATOM 868 C C . LEU A 1 109 ? -9.951 -0.791 21.062 1.00 94.69 109 LEU A C 1
ATOM 870 O O . LEU A 1 109 ? -10.706 0.114 21.420 1.00 94.69 109 LEU A O 1
ATOM 874 N N . CYS A 1 110 ? -10.396 -1.837 20.359 1.00 95.00 110 CYS A N 1
ATOM 875 C CA . CYS A 1 110 ? -11.797 -1.950 19.968 1.00 95.00 110 CYS A CA 1
ATOM 876 C C . CYS A 1 110 ? -12.739 -1.988 21.176 1.00 95.00 110 CYS A C 1
ATOM 878 O O . CYS A 1 110 ? -13.787 -1.341 21.163 1.00 95.00 110 CYS A O 1
ATOM 880 N N . ARG A 1 111 ? -12.360 -2.712 22.235 1.00 93.81 111 ARG A N 1
ATOM 881 C CA . ARG A 1 111 ? -13.122 -2.766 23.487 1.00 93.81 111 ARG A CA 1
ATOM 882 C C . ARG A 1 111 ? -13.194 -1.397 24.161 1.00 93.81 111 ARG A C 1
ATOM 884 O O . ARG A 1 111 ? -14.261 -1.013 24.634 1.00 93.81 111 ARG A O 1
ATOM 891 N N . GLU A 1 112 ? -12.083 -0.672 24.212 1.00 94.75 112 GLU A N 1
ATOM 892 C CA . GLU A 1 112 ? -12.023 0.668 24.801 1.00 94.75 112 GLU A CA 1
ATOM 893 C C . GLU A 1 112 ? -12.971 1.639 24.085 1.00 94.75 112 GLU A C 1
ATOM 895 O O . GLU A 1 112 ? -13.801 2.289 24.729 1.00 94.75 112 GLU A O 1
ATOM 900 N N . LEU A 1 113 ? -12.896 1.680 22.752 1.00 92.50 113 LEU A N 1
ATOM 901 C CA . LEU A 1 113 ? -13.747 2.531 21.922 1.00 92.50 113 LEU A CA 1
ATOM 902 C C . LEU A 1 113 ? -15.221 2.126 22.007 1.00 92.50 113 LEU A C 1
ATOM 904 O O . LEU A 1 113 ? -16.089 2.993 22.052 1.00 92.50 113 LEU A O 1
ATOM 908 N N . PHE A 1 114 ? -15.520 0.828 22.085 1.00 91.50 114 PHE A N 1
ATOM 909 C CA . PHE A 1 114 ? -16.882 0.346 22.306 1.00 91.50 114 PHE A CA 1
ATOM 910 C C . PHE A 1 114 ? -17.455 0.851 23.634 1.00 91.50 114 PHE A C 1
ATOM 912 O O . PHE A 1 114 ? -18.556 1.395 23.666 1.00 91.50 114 PHE A O 1
ATOM 919 N N . ILE A 1 115 ? -16.712 0.719 24.735 1.00 91.00 115 ILE A N 1
ATOM 920 C CA . ILE A 1 115 ? -17.200 1.154 26.048 1.00 91.00 115 ILE A CA 1
ATOM 921 C C . ILE A 1 115 ? -17.452 2.665 26.048 1.00 91.00 115 ILE A C 1
ATOM 923 O O . ILE A 1 115 ? -18.535 3.093 26.438 1.00 91.00 115 ILE A O 1
ATOM 927 N N . ARG A 1 116 ? -16.495 3.474 25.578 1.00 91.19 116 ARG A N 1
ATOM 928 C CA . ARG A 1 116 ? -16.646 4.939 25.579 1.00 91.19 116 ARG A CA 1
ATOM 929 C C . ARG A 1 116 ? -17.736 5.402 24.619 1.00 91.19 116 ARG A C 1
ATOM 931 O O . ARG A 1 116 ? -18.687 6.052 25.033 1.00 91.19 116 ARG A O 1
ATOM 938 N N . HIS A 1 117 ? -17.637 5.027 23.351 1.00 88.56 117 HIS A N 1
ATOM 939 C CA . HIS A 1 117 ? -18.479 5.622 22.317 1.00 88.56 117 HIS A CA 1
ATOM 940 C C . HIS A 1 117 ? -19.817 4.903 22.153 1.00 88.56 117 HIS A C 1
ATOM 942 O O . HIS A 1 117 ? -20.842 5.542 21.925 1.00 88.56 117 HIS A O 1
ATOM 948 N N . ALA A 1 118 ? -19.851 3.575 22.279 1.00 84.31 118 ALA A N 1
ATOM 949 C CA . ALA A 1 118 ? -21.093 2.827 22.104 1.00 84.31 118 ALA A CA 1
ATOM 950 C C . ALA A 1 118 ? -21.950 2.834 23.377 1.00 84.31 118 ALA A C 1
ATOM 952 O O . ALA A 1 118 ? -23.148 3.105 23.295 1.00 84.31 118 ALA A O 1
ATOM 953 N N . LEU A 1 119 ? -21.348 2.536 24.536 1.00 84.75 119 LEU A N 1
ATOM 954 C CA . LEU A 1 119 ? -22.088 2.369 25.792 1.00 84.75 119 LEU A CA 1
ATOM 955 C C . LEU A 1 119 ? -22.258 3.677 26.568 1.00 84.75 119 LEU A C 1
ATOM 957 O O . LEU A 1 119 ? -23.367 3.968 27.005 1.00 84.75 119 LEU A O 1
ATOM 961 N N . VAL A 1 120 ? -21.187 4.455 26.747 1.00 85.69 120 VAL A N 1
ATOM 962 C CA . VAL A 1 120 ? -21.235 5.672 27.576 1.00 85.69 120 VAL A CA 1
ATOM 963 C C . VAL A 1 120 ? -21.839 6.849 26.809 1.00 85.69 120 VAL A C 1
ATOM 965 O O . VAL A 1 120 ? -22.739 7.510 27.315 1.00 85.69 120 VAL A O 1
ATOM 968 N N . GLU A 1 121 ? -21.406 7.087 25.572 1.00 85.69 121 GLU A N 1
ATOM 969 C CA . GLU A 1 121 ? -21.884 8.211 24.748 1.00 85.69 121 GLU A CA 1
ATOM 970 C C . GLU A 1 121 ? -23.195 7.914 23.988 1.00 85.69 121 GLU A C 1
ATOM 972 O O . GLU A 1 121 ? -23.688 8.754 23.237 1.00 85.69 121 GLU A O 1
ATOM 977 N N . GLY A 1 122 ? -23.786 6.724 24.160 1.00 76.44 122 GLY A N 1
ATOM 978 C CA . GLY A 1 122 ? -25.054 6.354 23.519 1.00 76.44 122 GLY A CA 1
ATOM 979 C C . GLY A 1 122 ? -24.952 6.095 22.009 1.00 76.44 122 GLY A C 1
ATOM 980 O O . GLY A 1 122 ? -25.957 6.130 21.296 1.00 76.44 122 GLY A O 1
ATOM 981 N N . GLY A 1 123 ? -23.751 5.808 21.498 1.00 74.50 123 GLY A N 1
ATOM 982 C CA . GLY A 1 123 ? -23.470 5.561 20.081 1.00 74.50 123 GLY A CA 1
ATOM 983 C C . GLY A 1 123 ? -23.991 4.231 19.531 1.00 74.50 123 GLY A C 1
ATOM 984 O O . GLY A 1 123 ? -23.668 3.877 18.396 1.00 74.50 123 GLY A O 1
ATOM 985 N N . LEU A 1 124 ? -24.790 3.477 20.287 1.00 75.69 124 LEU A N 1
ATOM 986 C CA . LEU A 1 124 ? -25.515 2.318 19.773 1.00 75.69 124 LEU A CA 1
ATOM 987 C C . LEU A 1 124 ? -26.691 2.766 18.894 1.00 75.69 124 LEU A C 1
ATOM 989 O O . LEU A 1 124 ? -27.459 3.670 19.228 1.00 75.69 124 LEU A O 1
ATOM 993 N N . ALA A 1 125 ? -26.846 2.137 17.730 1.00 69.12 125 ALA A N 1
ATOM 994 C CA . ALA A 1 125 ? -28.022 2.356 16.886 1.00 69.12 125 ALA A CA 1
ATOM 995 C C . ALA A 1 125 ? -29.287 1.737 17.507 1.00 69.12 125 ALA A C 1
ATOM 997 O O . ALA A 1 125 ? -30.366 2.307 17.391 1.00 69.12 125 ALA A O 1
ATOM 998 N N . ASN A 1 126 ? -29.148 0.596 18.193 1.00 67.00 126 ASN A N 1
ATOM 999 C CA . ASN A 1 126 ? -30.245 -0.059 18.896 1.00 67.00 126 ASN A CA 1
ATOM 1000 C C . ASN A 1 126 ? -29.726 -0.812 20.144 1.00 67.00 126 ASN A C 1
ATOM 1002 O O . ASN A 1 126 ? -29.101 -1.864 19.990 1.00 67.00 126 ASN A O 1
ATOM 1006 N N . PRO A 1 127 ? -29.969 -0.308 21.370 1.00 60.53 127 PRO A N 1
ATOM 1007 C CA . PRO A 1 127 ? -29.484 -0.927 22.608 1.00 60.53 127 PRO A CA 1
ATOM 1008 C C . PRO A 1 127 ? -30.064 -2.325 22.862 1.00 60.53 127 PRO A C 1
ATOM 1010 O O . PRO A 1 127 ? -29.415 -3.154 23.492 1.00 60.53 127 PRO A O 1
ATOM 1013 N N . SER A 1 128 ? -31.259 -2.613 22.328 1.00 61.62 128 SER A N 1
ATOM 1014 C CA . SER A 1 128 ? -31.941 -3.907 22.500 1.00 61.62 128 SER A CA 1
ATOM 1015 C C . SER A 1 128 ? -31.218 -5.088 21.841 1.00 61.62 128 SER A C 1
ATOM 1017 O O . SER A 1 128 ? -31.502 -6.231 22.166 1.00 61.62 128 SER A O 1
ATOM 1019 N N . ARG A 1 129 ? -30.239 -4.835 20.959 1.00 59.03 129 ARG A N 1
ATOM 1020 C CA . ARG A 1 129 ? -29.459 -5.876 20.267 1.00 59.03 129 ARG A CA 1
ATOM 1021 C C . ARG A 1 129 ? -28.369 -6.520 21.142 1.00 59.03 129 ARG A C 1
ATOM 1023 O O . ARG A 1 129 ? -27.727 -7.467 20.703 1.00 59.03 129 ARG A O 1
ATOM 1030 N N . LEU A 1 130 ? -28.124 -5.976 22.337 1.00 60.91 130 LEU A N 1
ATOM 1031 C CA . LEU A 1 130 ? -27.127 -6.469 23.298 1.00 60.91 130 LEU A CA 1
ATOM 1032 C C . LEU A 1 130 ? -27.725 -7.344 24.409 1.00 60.91 130 LEU A C 1
ATOM 1034 O O . LEU A 1 130 ? -26.971 -7.866 25.228 1.00 60.91 130 LEU A O 1
ATOM 1038 N N . LEU A 1 131 ? -29.050 -7.501 24.448 1.00 40.91 131 LEU A N 1
ATOM 1039 C CA . LEU A 1 131 ? -29.731 -8.410 25.366 1.00 40.91 131 LEU A CA 1
ATOM 1040 C C . LEU A 1 131 ? -30.200 -9.647 24.578 1.00 40.91 131 LEU A C 1
ATOM 1042 O O . LEU A 1 131 ? -30.691 -9.469 23.460 1.00 40.91 131 LEU A O 1
ATOM 1046 N N . PRO A 1 132 ? -29.990 -10.870 25.101 1.00 47.16 132 PRO A N 1
ATOM 1047 C CA . PRO A 1 132 ? -30.517 -12.092 24.498 1.00 47.16 132 PRO A CA 1
ATOM 1048 C C . PRO A 1 132 ? -32.049 -12.131 24.499 1.00 47.16 132 PRO A C 1
ATOM 1050 O O . PRO A 1 132 ? -32.665 -11.485 25.379 1.00 47.16 132 PRO A O 1
#

Mean predicted aligned error: 6.08 Å

InterPro domains:
  IPR011709 DEAD-box helicase, OB fold [PF07717] (2-63)
  IPR024590 RNA helicase HrpA, C-terminal [PF11898] (78-125)

Organism: Salmonella enterica I (NCBI:txid59201)

Secondary structure (DSSP, 8-state):
-B-SSSS-EE-GGG-EEEE-TTSTTSSS--SSEEEEEEEESSSEEEEEEEE--GGGHHHH-TTTEEEEEEEEEEETTTTEEEEEEEEEETTEEEEEEEEEE-TTT-HHHHHHHIIIIIIIS---S-GGGG--

pLDDT: mean 90.88, std 9.86, range [40.91, 98.19]

Sequence (132 aa):
MKDADKQEYTGARNARFSIFPGSGLFKKPPKWTMVAELVETSRLWGRIAARIEPEWVEPVAQHLIKRSYSEPHWERAQGAVMATEKVTVYGLPIVAARKVNYSQIDPALCRELFIRHALVEGGLANPSRLLP

Solvent-accessible surface area (backbone atoms only — not comparable to full-atom values): 7679 Å² total; per-residue (Å²): 63,48,44,91,93,47,88,38,26,46,46,63,79,71,39,69,30,28,67,34,81,88,41,91,48,46,89,66,66,58,64,32,60,48,54,80,43,80,46,77,76,96,55,44,25,29,39,75,67,43,81,50,63,56,72,66,44,59,83,78,37,63,93,58,48,47,79,48,76,44,77,77,39,72,35,43,93,77,70,42,38,33,23,36,35,29,33,26,43,54,84,44,71,54,36,80,72,41,84,41,78,33,55,90,76,42,51,68,62,36,51,54,40,41,50,51,43,33,66,71,68,56,38,50,80,57,75,72,78,79,56,136

Foldseek 3Di:
DADPVDQWDQDFLRDIEHEDPPDPCNVPPDPDKDAPDWDDDVHTYGHPIDDDQLVVCCVVPVVQKDKDWDDFAQDQVVRATKIWIWIDGNNHTSDHTDIDGCCVPDVPVRVVRCCVVVPVVVSHPDPVVPPD